Protein AF-A0A2E9MFB4-F1 (afdb_monomer_lite)

Foldseek 3Di:
DDADPVSPDDDDDDPLLVLLVVCVVVVHDLVVSLVVCCVVPVDDSVVSSVSSVVSVVVCVVVVVHD

Radius of gyration: 11.83 Å; chains: 1; bounding box: 34×22×21 Å

Sequence (66 aa):
MLYDESGACVHHLNGPAAIVWQVCLEGATAQQMVTRIRRAYDADEDRAQQDVERVVKQLGDEGAIR

Structure (mmCIF, N/CA/C/O backbone):
data_AF-A0A2E9MFB4-F1
#
_entry.id   AF-A0A2E9MFB4-F1
#
loop_
_atom_site.group_PDB
_atom_site.id
_atom_site.type_symbol
_atom_site.label_atom_id
_atom_site.label_alt_id
_atom_site.label_comp_id
_atom_site.label_asym_id
_atom_site.label_entity_id
_atom_site.label_seq_id
_atom_site.pdbx_PDB_ins_code
_atom_site.Cartn_x
_atom_site.Cartn_y
_atom_site.Cartn_z
_atom_site.occupancy
_atom_site.B_iso_or_equiv
_atom_site.auth_seq_id
_atom_site.auth_comp_id
_atom_site.auth_asym_id
_atom_site.auth_atom_id
_atom_site.pdbx_PDB_model_num
ATOM 1 N N . MET A 1 1 ? -5.045 -11.416 -5.855 1.00 60.69 1 MET A N 1
ATOM 2 C CA . MET A 1 1 ? -6.461 -11.095 -6.115 1.00 60.69 1 MET A CA 1
ATOM 3 C C . MET A 1 1 ? -7.152 -11.021 -4.771 1.00 60.69 1 MET A C 1
ATOM 5 O O . MET A 1 1 ? -6.987 -11.959 -3.999 1.00 60.69 1 MET A O 1
ATOM 9 N N . LEU A 1 2 ? -7.821 -9.907 -4.481 1.00 61.28 2 LEU A N 1
ATOM 10 C CA . LEU A 1 2 ? -8.683 -9.767 -3.305 1.00 61.28 2 LEU A CA 1
ATOM 11 C C . LEU A 1 2 ? -10.136 -9.894 -3.746 1.00 61.28 2 LEU A C 1
ATOM 13 O O . LEU A 1 2 ? -10.484 -9.385 -4.811 1.00 61.28 2 LEU A O 1
ATOM 17 N N . TYR A 1 3 ? -10.933 -10.575 -2.931 1.00 65.88 3 TYR A N 1
ATOM 18 C CA . TYR A 1 3 ? -12.377 -10.685 -3.091 1.00 65.88 3 TYR A CA 1
ATOM 19 C C . TYR A 1 3 ? -13.024 -9.845 -1.994 1.00 65.88 3 TYR A C 1
ATOM 21 O O . TYR A 1 3 ? -12.577 -9.906 -0.846 1.00 65.88 3 TYR A O 1
ATOM 29 N N . ASP A 1 4 ? -14.042 -9.064 -2.339 1.00 66.62 4 ASP A N 1
ATOM 30 C CA . ASP A 1 4 ? -14.908 -8.439 -1.342 1.00 66.62 4 ASP A CA 1
ATOM 31 C C . ASP A 1 4 ? -15.737 -9.507 -0.599 1.00 66.62 4 ASP A C 1
ATOM 33 O O . ASP A 1 4 ? -15.817 -10.663 -1.021 1.00 66.62 4 ASP A O 1
ATOM 37 N N . GLU A 1 5 ? -16.373 -9.141 0.518 1.00 62.41 5 GLU A N 1
ATOM 38 C CA . GLU A 1 5 ? -17.160 -10.083 1.339 1.00 62.41 5 GLU A CA 1
ATOM 39 C C . GLU A 1 5 ? -18.313 -10.747 0.564 1.00 62.41 5 GLU A C 1
ATOM 41 O O . GLU A 1 5 ? -18.773 -11.828 0.933 1.00 62.41 5 GLU A O 1
ATOM 46 N N . SER A 1 6 ? -18.764 -10.118 -0.525 1.00 67.50 6 SER A N 1
ATOM 47 C CA . SER A 1 6 ? -19.808 -10.642 -1.406 1.00 67.50 6 SER A CA 1
ATOM 48 C C . SER A 1 6 ? -19.281 -11.546 -2.533 1.00 67.50 6 SER A C 1
ATOM 50 O O . SER A 1 6 ? -20.068 -12.228 -3.191 1.00 67.50 6 SER A O 1
ATOM 52 N N . GLY A 1 7 ? -17.960 -11.580 -2.754 1.00 58.91 7 GLY A N 1
ATOM 53 C CA . GLY A 1 7 ? -17.310 -12.290 -3.857 1.00 58.91 7 GLY A CA 1
ATOM 54 C C . GLY A 1 7 ? -17.589 -11.701 -5.246 1.00 58.91 7 GLY A C 1
ATOM 55 O O . GLY A 1 7 ? -17.261 -12.338 -6.249 1.00 58.91 7 GLY A O 1
ATOM 56 N N . ALA A 1 8 ? -18.204 -10.520 -5.325 1.00 56.50 8 ALA A N 1
ATOM 57 C CA . ALA A 1 8 ? -18.624 -9.874 -6.564 1.00 56.50 8 ALA A CA 1
ATOM 58 C C . ALA A 1 8 ? -17.522 -9.011 -7.202 1.00 56.50 8 ALA A C 1
ATOM 60 O O . ALA A 1 8 ? -17.552 -8.796 -8.416 1.00 56.50 8 ALA A O 1
ATOM 61 N N . CYS A 1 9 ? -16.538 -8.553 -6.421 1.00 56.53 9 CYS A N 1
ATOM 62 C CA . CYS A 1 9 ? -15.444 -7.711 -6.902 1.00 56.53 9 CYS A CA 1
ATOM 63 C C . CYS A 1 9 ? -14.083 -8.391 -6.732 1.00 56.53 9 CYS A C 1
ATOM 65 O O . CYS A 1 9 ? -13.670 -8.739 -5.627 1.00 56.53 9 CYS A O 1
ATOM 67 N N . VAL A 1 10 ? -13.361 -8.543 -7.849 1.00 63.31 10 VAL A N 1
ATOM 68 C CA . VAL A 1 10 ? -11.978 -9.036 -7.872 1.00 63.31 10 VAL A CA 1
ATOM 69 C C . VAL A 1 10 ? -11.031 -7.860 -8.069 1.00 63.31 10 VAL A C 1
ATOM 71 O O . VAL A 1 10 ? -10.919 -7.318 -9.169 1.00 63.31 10 VAL A O 1
ATOM 74 N N . HIS A 1 11 ? -10.291 -7.503 -7.022 1.00 68.19 11 HIS A N 1
ATOM 75 C CA . HIS A 1 11 ? -9.268 -6.465 -7.107 1.00 68.19 11 HIS A CA 1
ATOM 76 C C . HIS A 1 11 ? -7.936 -7.101 -7.518 1.00 68.19 11 HIS A C 1
ATOM 78 O O . HIS A 1 11 ? -7.357 -7.947 -6.814 1.00 68.19 11 HIS A O 1
ATOM 84 N N . HIS A 1 12 ? -7.445 -6.715 -8.696 1.00 71.12 12 HIS A N 1
ATOM 85 C CA . HIS A 1 12 ? -6.137 -7.138 -9.178 1.00 71.12 12 HIS A CA 1
ATOM 86 C C . HIS A 1 12 ? -5.053 -6.230 -8.596 1.00 71.12 12 HIS A C 1
ATOM 88 O O . HIS A 1 12 ? -4.767 -5.152 -9.114 1.00 71.12 12 HIS A O 1
ATOM 94 N N . LEU A 1 13 ? -4.427 -6.691 -7.516 1.00 69.00 13 LEU A N 1
ATOM 95 C CA . LEU A 1 13 ? -3.263 -6.022 -6.954 1.00 69.00 13 LEU A CA 1
ATOM 96 C C . LEU A 1 13 ? -2.085 -6.161 -7.919 1.00 69.00 13 LEU A C 1
ATOM 98 O O . LEU A 1 13 ? -1.673 -7.270 -8.264 1.00 69.00 13 LEU A O 1
ATOM 102 N N . ASN A 1 14 ? -1.529 -5.026 -8.334 1.00 75.06 14 ASN A N 1
ATOM 103 C CA . ASN A 1 14 ? -0.195 -5.012 -8.915 1.00 75.06 14 ASN A CA 1
ATOM 104 C C . ASN A 1 14 ? 0.847 -5.334 -7.825 1.00 75.06 14 ASN A C 1
ATOM 106 O O . ASN A 1 14 ? 0.536 -5.397 -6.634 1.00 75.06 14 ASN A O 1
ATOM 110 N N . GLY A 1 15 ? 2.090 -5.562 -8.240 1.00 77.69 15 GLY A N 1
ATOM 111 C CA . GLY A 1 15 ? 3.169 -5.966 -7.341 1.00 77.69 15 GLY A CA 1
ATOM 112 C C . GLY A 1 15 ? 3.317 -5.100 -6.072 1.00 77.69 15 GLY A C 1
ATOM 113 O O . GLY A 1 15 ? 3.233 -5.640 -4.967 1.00 77.69 15 GLY A O 1
ATOM 114 N N . PRO A 1 16 ? 3.444 -3.765 -6.193 1.00 78.44 16 PRO A N 1
ATOM 115 C CA . PRO A 1 16 ? 3.479 -2.864 -5.040 1.00 78.44 16 PRO A CA 1
ATOM 116 C C . PRO A 1 16 ? 2.227 -2.946 -4.159 1.00 78.44 16 PRO A C 1
ATOM 118 O O . PRO A 1 16 ? 2.346 -2.980 -2.935 1.00 78.44 16 PRO A O 1
ATOM 121 N N . ALA A 1 17 ? 1.034 -3.052 -4.751 1.00 78.75 17 ALA A N 1
ATOM 122 C CA . ALA A 1 17 ? -0.208 -3.128 -3.988 1.00 78.75 17 ALA A CA 1
ATOM 123 C C . ALA A 1 17 ? -0.339 -4.427 -3.174 1.00 78.75 17 ALA A C 1
ATOM 125 O O . ALA A 1 17 ? -0.889 -4.413 -2.073 1.00 78.75 17 ALA A O 1
ATOM 126 N N . ALA A 1 18 ? 0.226 -5.535 -3.663 1.00 83.12 18 ALA A N 1
ATOM 127 C CA . ALA A 1 18 ? 0.317 -6.780 -2.901 1.00 83.12 18 ALA A CA 1
ATOM 128 C C . ALA A 1 18 ? 1.221 -6.637 -1.666 1.00 83.12 18 ALA A C 1
ATOM 130 O O . ALA A 1 18 ? 0.880 -7.149 -0.600 1.00 83.12 18 ALA A O 1
ATOM 131 N N . ILE A 1 19 ? 2.333 -5.903 -1.787 1.00 82.31 19 ILE A N 1
ATOM 132 C CA . ILE A 1 19 ? 3.220 -5.617 -0.653 1.00 82.31 19 ILE A CA 1
ATOM 133 C C . ILE A 1 19 ? 2.494 -4.752 0.376 1.00 82.31 19 ILE A C 1
ATOM 135 O O . ILE A 1 19 ? 2.484 -5.114 1.550 1.00 82.31 19 ILE A O 1
ATOM 139 N N . VAL A 1 20 ? 1.857 -3.651 -0.045 1.00 82.75 20 VAL A N 1
ATOM 140 C CA . VAL A 1 20 ? 1.090 -2.778 0.866 1.00 82.75 20 VAL A CA 1
ATOM 141 C C . VAL A 1 20 ? 0.039 -3.582 1.628 1.00 82.75 20 VAL A C 1
ATOM 143 O O . VAL A 1 20 ? -0.003 -3.511 2.853 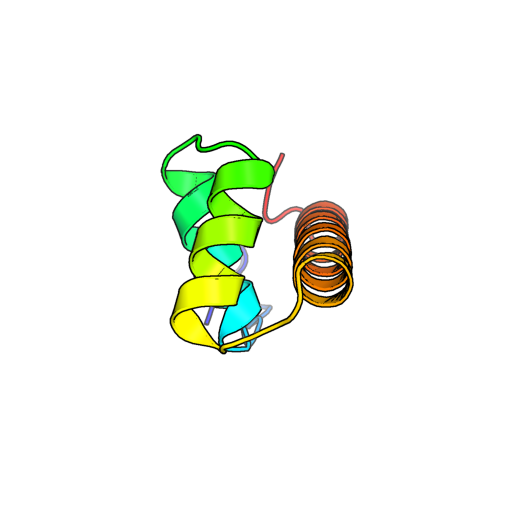1.00 82.75 20 VAL A O 1
ATOM 146 N N . TRP A 1 21 ? -0.732 -4.417 0.927 1.00 82.44 21 TRP A N 1
ATOM 147 C CA . TRP A 1 21 ? -1.735 -5.284 1.543 1.00 82.44 21 TRP A CA 1
ATOM 148 C C . TRP A 1 21 ? -1.148 -6.207 2.622 1.00 82.44 21 TRP A C 1
ATOM 150 O O . TRP A 1 21 ? -1.664 -6.270 3.736 1.00 82.44 21 TRP A O 1
ATOM 160 N N . GLN A 1 22 ? -0.040 -6.896 2.327 1.00 81.94 22 GLN A N 1
ATOM 161 C CA . GLN A 1 22 ? 0.622 -7.768 3.304 1.00 81.94 22 GLN A CA 1
ATOM 162 C C . GLN A 1 22 ? 1.109 -6.996 4.532 1.00 81.94 22 GLN A C 1
ATOM 164 O O . GLN A 1 22 ? 0.952 -7.458 5.658 1.00 81.94 22 GLN A O 1
ATOM 169 N N . VAL A 1 23 ? 1.670 -5.803 4.330 1.00 80.94 23 VAL A N 1
ATOM 170 C CA . VAL A 1 23 ? 2.182 -4.983 5.432 1.00 80.94 23 VAL A CA 1
ATOM 171 C C . VAL A 1 23 ? 1.045 -4.457 6.316 1.00 80.94 23 VAL A C 1
ATOM 173 O O . VAL A 1 23 ? 1.205 -4.408 7.535 1.00 80.94 23 VAL A O 1
ATOM 176 N N . CYS A 1 24 ? -0.107 -4.112 5.730 1.00 80.69 24 CYS A N 1
ATOM 177 C CA . CYS A 1 24 ? -1.305 -3.737 6.484 1.00 80.69 24 CYS A CA 1
ATOM 178 C C . CYS A 1 24 ? -1.766 -4.872 7.414 1.00 80.69 24 CYS A C 1
ATOM 180 O O . CYS A 1 24 ? -2.076 -4.613 8.574 1.00 80.69 24 CYS A O 1
ATOM 182 N N . LEU A 1 25 ? -1.750 -6.126 6.945 1.00 80.38 25 LEU A N 1
ATOM 183 C CA . LEU A 1 25 ? -2.113 -7.293 7.764 1.00 80.38 25 LEU A CA 1
ATOM 184 C C . LEU A 1 25 ? -1.135 -7.544 8.923 1.00 80.38 25 LEU A C 1
ATOM 186 O O . LEU A 1 25 ? -1.533 -8.050 9.968 1.00 80.38 25 LEU A O 1
ATOM 190 N N . GLU A 1 26 ? 0.136 -7.183 8.751 1.00 83.38 26 GLU A N 1
ATOM 191 C CA . GLU A 1 26 ? 1.170 -7.291 9.787 1.00 83.38 26 GLU A CA 1
ATOM 192 C C . GLU A 1 26 ? 1.124 -6.141 10.814 1.00 83.38 26 GLU A C 1
ATOM 194 O O . GLU A 1 26 ? 1.895 -6.152 11.774 1.00 83.38 26 GLU A O 1
ATOM 199 N N . GLY A 1 27 ? 0.249 -5.140 10.629 1.00 80.12 27 GLY A N 1
ATOM 200 C CA . GLY A 1 27 ? 0.174 -3.954 11.492 1.00 80.12 27 GLY A CA 1
ATOM 201 C C . GLY A 1 27 ? 1.399 -3.039 11.388 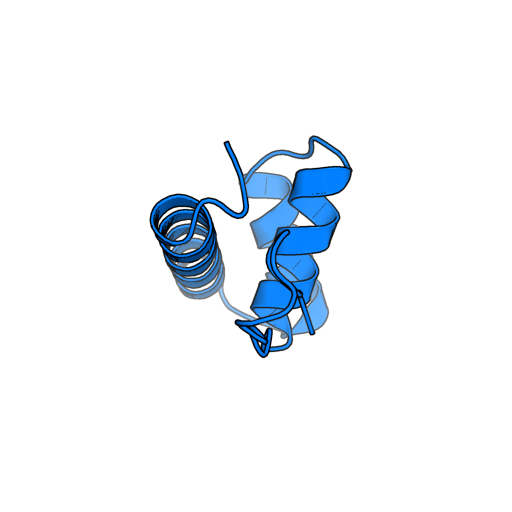1.00 80.12 27 GLY A C 1
ATOM 202 O O . GLY A 1 27 ? 1.710 -2.298 12.321 1.00 80.12 27 GLY A O 1
ATOM 203 N N . ALA A 1 28 ? 2.132 -3.116 10.278 1.00 82.50 28 ALA A N 1
ATOM 204 C CA . ALA A 1 28 ? 3.362 -2.366 10.076 1.00 82.50 28 ALA A CA 1
ATOM 205 C C . ALA A 1 28 ? 3.098 -0.934 9.573 1.00 82.50 28 ALA A C 1
ATOM 207 O O . ALA A 1 28 ? 2.040 -0.606 9.03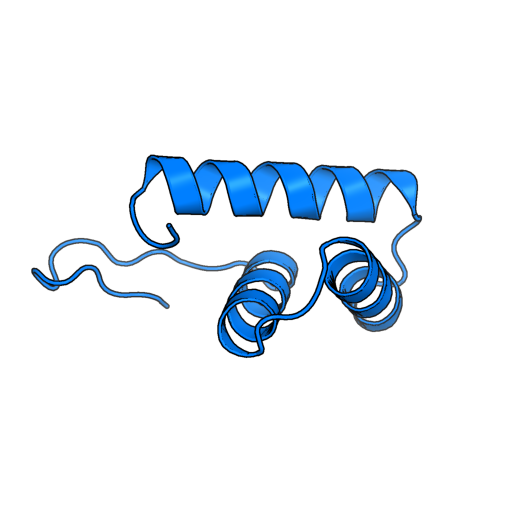7 1.00 82.50 28 ALA A O 1
ATOM 208 N N 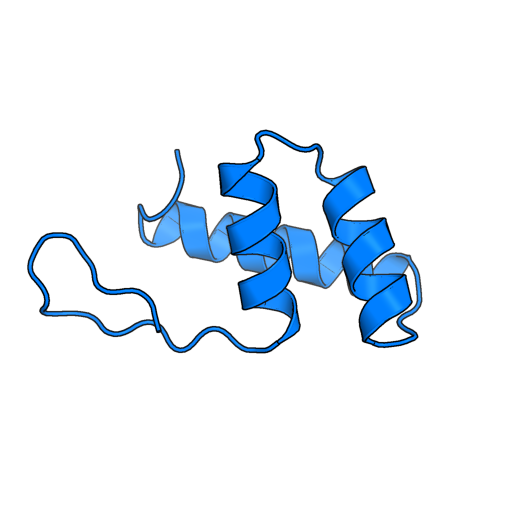. THR A 1 29 ? 4.075 -0.049 9.772 1.00 86.19 29 THR A N 1
ATOM 209 C CA . THR A 1 29 ? 3.947 1.383 9.475 1.00 86.19 29 THR A CA 1
ATOM 210 C C . THR A 1 29 ? 4.138 1.684 7.987 1.00 86.19 29 THR A C 1
ATOM 212 O O . THR A 1 29 ? 4.799 0.939 7.259 1.00 86.19 29 THR A O 1
ATOM 215 N N . ALA A 1 30 ? 3.641 2.841 7.537 1.00 84.81 30 ALA A N 1
ATOM 216 C CA . ALA A 1 30 ? 3.840 3.319 6.165 1.00 84.81 30 ALA A CA 1
ATOM 217 C C . ALA A 1 30 ? 5.328 3.350 5.755 1.00 84.81 30 ALA A C 1
ATOM 219 O O . ALA A 1 30 ? 5.684 2.960 4.646 1.00 84.81 30 ALA A O 1
ATOM 220 N N . GLN A 1 31 ? 6.233 3.707 6.671 1.00 86.25 31 GLN A N 1
ATOM 221 C CA . GLN A 1 31 ? 7.675 3.727 6.397 1.00 86.25 31 GLN A CA 1
ATOM 222 C C . GLN A 1 31 ? 8.248 2.321 6.132 1.00 86.25 31 GLN A C 1
ATOM 224 O O . GLN A 1 31 ? 9.151 2.144 5.306 1.00 86.25 31 GLN A O 1
ATOM 229 N N . GLN A 1 32 ? 7.705 1.295 6.792 1.00 87.81 32 GLN A N 1
ATOM 230 C CA . GLN A 1 32 ? 8.071 -0.097 6.533 1.00 87.81 32 GLN A CA 1
ATOM 231 C C . GLN A 1 32 ? 7.541 -0.571 5.169 1.00 87.81 32 GLN A C 1
ATOM 233 O O . GLN A 1 32 ? 8.249 -1.301 4.471 1.00 87.81 32 GLN A O 1
ATOM 238 N N . MET A 1 33 ? 6.354 -0.107 4.749 1.00 88.31 33 MET A N 1
ATOM 239 C CA . MET A 1 33 ? 5.806 -0.356 3.404 1.00 88.31 33 MET A CA 1
ATOM 240 C C . MET A 1 33 ? 6.718 0.218 2.320 1.00 88.31 33 MET A C 1
ATOM 242 O O . MET A 1 33 ? 7.144 -0.511 1.423 1.00 88.31 33 MET A O 1
ATOM 246 N N . VAL A 1 34 ? 7.086 1.497 2.453 1.00 90.38 34 VAL A N 1
ATOM 247 C CA . VAL A 1 34 ? 7.984 2.201 1.525 1.00 90.38 34 VAL A CA 1
ATOM 248 C C . VAL A 1 34 ? 9.322 1.473 1.422 1.00 90.38 34 VAL A C 1
ATOM 250 O O . VAL A 1 34 ? 9.778 1.158 0.325 1.00 90.38 34 VAL A O 1
ATOM 253 N N . THR A 1 35 ? 9.921 1.100 2.556 1.00 89.44 35 THR A N 1
ATOM 254 C CA . THR A 1 35 ? 11.197 0.364 2.576 1.00 89.44 35 THR A CA 1
ATOM 255 C C . THR A 1 35 ? 11.113 -0.966 1.820 1.00 89.44 35 THR A C 1
ATOM 257 O O . THR A 1 35 ? 12.042 -1.327 1.094 1.00 89.44 35 THR A O 1
ATOM 260 N N . ARG A 1 36 ? 10.007 -1.708 1.962 1.00 88.06 36 ARG A N 1
ATOM 261 C CA . ARG A 1 36 ? 9.804 -2.988 1.265 1.00 88.06 36 ARG A CA 1
ATOM 262 C C . ARG A 1 36 ? 9.594 -2.801 -0.237 1.00 88.06 36 ARG A C 1
ATOM 264 O O . ARG A 1 36 ? 10.185 -3.551 -1.007 1.00 88.06 36 ARG A O 1
ATOM 271 N N . ILE A 1 37 ? 8.836 -1.788 -0.656 1.00 87.38 37 ILE A N 1
ATOM 272 C CA . ILE A 1 37 ? 8.634 -1.470 -2.080 1.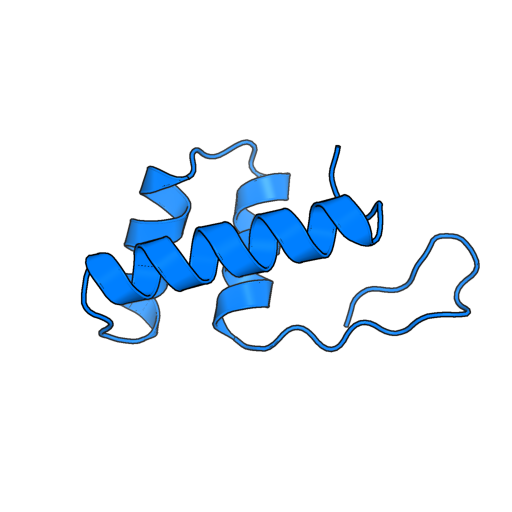00 87.38 37 ILE A CA 1
ATOM 273 C C . ILE A 1 37 ? 9.946 -1.057 -2.740 1.00 87.38 37 ILE A C 1
ATOM 275 O O . ILE A 1 37 ? 10.287 -1.594 -3.792 1.00 87.38 37 ILE A O 1
ATOM 279 N N . ARG A 1 38 ? 10.729 -0.186 -2.096 1.00 91.88 38 ARG A N 1
ATOM 280 C CA . ARG A 1 38 ? 12.048 0.215 -2.603 1.00 91.88 38 ARG A CA 1
ATOM 281 C C . ARG A 1 38 ? 12.966 -0.986 -2.800 1.00 91.88 38 ARG A C 1
ATOM 283 O O . ARG A 1 38 ? 13.593 -1.105 -3.841 1.00 91.88 38 ARG A O 1
ATOM 290 N N . ARG A 1 39 ? 13.006 -1.915 -1.837 1.00 87.62 39 ARG A N 1
ATOM 291 C CA . ARG A 1 39 ? 13.818 -3.139 -1.951 1.00 87.62 39 ARG A CA 1
ATOM 292 C C . ARG A 1 39 ? 13.328 -4.097 -3.035 1.00 87.62 39 ARG A C 1
ATOM 294 O O . ARG A 1 39 ? 14.151 -4.762 -3.651 1.00 87.62 39 ARG A O 1
ATOM 301 N N . ALA A 1 40 ? 12.018 -4.208 -3.233 1.00 86.12 40 ALA A N 1
ATOM 302 C CA . ALA A 1 40 ? 11.439 -5.148 -4.190 1.00 86.12 40 ALA A CA 1
ATOM 303 C C . ALA A 1 40 ? 11.498 -4.647 -5.641 1.00 86.12 40 ALA A C 1
ATOM 305 O O . ALA A 1 40 ? 11.610 -5.460 -6.555 1.00 86.12 40 ALA A O 1
ATOM 306 N N . TYR A 1 41 ? 11.419 -3.329 -5.847 1.00 83.31 41 TYR A N 1
ATOM 307 C CA . TYR A 1 41 ? 11.274 -2.715 -7.172 1.00 83.31 41 TYR A CA 1
ATOM 308 C C . TYR A 1 41 ? 12.403 -1.751 -7.551 1.00 83.31 41 TYR A C 1
ATOM 310 O O . TYR A 1 41 ? 12.316 -1.132 -8.606 1.00 83.31 41 TYR A O 1
ATOM 318 N N . ASP A 1 42 ? 13.434 -1.611 -6.711 1.00 86.12 42 ASP A N 1
ATOM 319 C CA . ASP A 1 42 ? 14.524 -0.632 -6.872 1.00 86.12 42 ASP A CA 1
ATOM 320 C C . ASP A 1 42 ? 14.003 0.797 -7.131 1.00 86.12 42 ASP A C 1
ATOM 322 O O . ASP A 1 42 ? 14.515 1.560 -7.949 1.00 86.12 42 ASP A O 1
ATOM 326 N N . ALA A 1 43 ? 12.901 1.140 -6.457 1.00 85.81 43 ALA A N 1
ATOM 327 C CA . ALA A 1 43 ? 12.240 2.430 -6.595 1.00 85.81 43 ALA A CA 1
ATOM 328 C C . ALA A 1 43 ? 12.919 3.505 -5.730 1.00 85.81 43 ALA A C 1
ATOM 330 O O . ALA A 1 43 ? 13.418 3.233 -4.629 1.00 85.81 43 ALA A O 1
ATOM 331 N N . ASP A 1 44 ? 12.880 4.752 -6.200 1.00 91.12 44 ASP A N 1
ATOM 332 C CA . ASP A 1 44 ? 13.231 5.904 -5.377 1.00 91.12 44 ASP A CA 1
ATOM 333 C C . ASP A 1 44 ? 12.199 6.124 -4.258 1.00 91.12 44 ASP A C 1
ATOM 335 O O . ASP A 1 44 ? 11.077 5.611 -4.290 1.00 91.12 44 ASP A O 1
ATOM 339 N N . GLU A 1 45 ? 12.620 6.842 -3.219 1.00 88.31 45 GLU A N 1
ATOM 340 C CA . GLU A 1 45 ? 11.826 7.016 -2.003 1.00 88.31 45 GLU A CA 1
ATOM 341 C C . GLU A 1 45 ? 10.523 7.764 -2.256 1.00 88.31 45 GLU A C 1
ATOM 343 O O . GLU A 1 45 ? 9.473 7.306 -1.811 1.00 88.31 45 GLU A O 1
ATOM 348 N N . ASP A 1 46 ? 10.584 8.843 -3.033 1.00 89.69 46 ASP A N 1
ATOM 349 C CA . ASP A 1 46 ? 9.433 9.695 -3.315 1.00 89.69 46 ASP A CA 1
ATOM 350 C C . ASP A 1 46 ? 8.381 8.947 -4.140 1.00 89.69 46 ASP A C 1
ATOM 352 O O . ASP A 1 46 ? 7.189 9.006 -3.829 1.00 89.69 46 ASP A O 1
ATOM 356 N N . ARG A 1 47 ? 8.796 8.174 -5.153 1.00 86.81 47 ARG A N 1
ATOM 357 C CA . ARG A 1 47 ? 7.869 7.326 -5.917 1.00 86.81 47 ARG A CA 1
ATOM 358 C C . ARG A 1 47 ? 7.276 6.207 -5.075 1.00 86.81 47 ARG A C 1
ATOM 360 O O . ARG A 1 47 ? 6.079 5.954 -5.168 1.00 86.81 47 ARG A O 1
ATOM 367 N N . ALA A 1 48 ? 8.081 5.547 -4.245 1.00 87.75 48 ALA A N 1
ATOM 368 C CA . ALA A 1 48 ? 7.585 4.489 -3.370 1.00 87.75 48 ALA A CA 1
ATOM 369 C C . ALA A 1 48 ? 6.585 5.033 -2.334 1.00 87.75 48 ALA A C 1
ATOM 371 O O . ALA A 1 48 ? 5.567 4.395 -2.076 1.00 87.75 48 ALA A O 1
ATOM 372 N N . GLN A 1 49 ? 6.843 6.221 -1.783 1.00 91.06 49 GLN A N 1
ATOM 373 C CA . GLN A 1 49 ? 5.938 6.943 -0.888 1.00 91.06 49 GLN A CA 1
ATOM 374 C C . GLN A 1 49 ? 4.600 7.242 -1.581 1.00 91.06 49 GLN A C 1
ATOM 376 O O . GLN A 1 49 ? 3.545 6.872 -1.066 1.00 91.06 49 GLN A O 1
ATOM 381 N N . GLN A 1 50 ? 4.639 7.833 -2.779 1.00 88.56 50 GLN A N 1
ATOM 382 C CA . GLN A 1 50 ? 3.440 8.142 -3.564 1.00 88.56 50 GLN A CA 1
ATOM 383 C C . GLN A 1 50 ? 2.631 6.888 -3.912 1.00 88.56 50 GLN A C 1
ATOM 385 O O . GLN A 1 50 ? 1.399 6.904 -3.862 1.00 88.56 50 GLN A O 1
ATOM 390 N N . ASP A 1 51 ? 3.309 5.789 -4.241 1.00 86.56 51 ASP A N 1
ATOM 391 C CA . ASP A 1 51 ? 2.655 4.516 -4.527 1.00 86.56 51 ASP A CA 1
ATOM 392 C C . ASP A 1 51 ? 1.976 3.926 -3.291 1.00 86.56 51 ASP A C 1
ATOM 394 O O . ASP A 1 51 ? 0.830 3.485 -3.389 1.00 86.56 51 ASP A O 1
ATOM 398 N N . VAL A 1 52 ? 2.630 3.967 -2.126 1.00 88.69 52 VAL A N 1
ATOM 399 C CA . VAL A 1 52 ? 2.021 3.533 -0.860 1.00 88.69 52 VAL A CA 1
ATOM 400 C C . VAL A 1 52 ? 0.784 4.363 -0.547 1.00 88.69 52 VAL A C 1
ATOM 402 O O . VAL A 1 52 ? -0.278 3.796 -0.308 1.00 88.69 52 VAL A O 1
ATOM 405 N N . GLU A 1 53 ? 0.887 5.690 -0.588 1.00 90.00 53 GLU A N 1
ATOM 406 C CA . GLU A 1 53 ? -0.226 6.591 -0.273 1.00 90.00 53 GLU A CA 1
ATOM 407 C C . GLU A 1 53 ? -1.414 6.378 -1.213 1.00 90.00 53 GLU A C 1
ATOM 409 O O . GLU A 1 53 ? -2.561 6.288 -0.769 1.00 90.00 53 GLU A O 1
ATOM 414 N N . ARG A 1 54 ? -1.144 6.229 -2.514 1.00 87.88 54 ARG A N 1
ATOM 415 C CA . ARG A 1 54 ? -2.169 5.957 -3.523 1.00 87.88 54 ARG A CA 1
ATOM 416 C C . ARG A 1 54 ? -2.868 4.623 -3.282 1.00 87.88 54 ARG A C 1
ATOM 418 O O . ARG A 1 54 ? -4.093 4.575 -3.345 1.00 87.88 54 ARG A O 1
ATOM 425 N N . VAL A 1 55 ? -2.112 3.559 -3.010 1.00 87.06 55 VAL A N 1
ATOM 426 C CA . VAL A 1 55 ? -2.684 2.227 -2.771 1.00 87.06 55 VAL A CA 1
ATOM 427 C C . VAL A 1 55 ? -3.471 2.195 -1.465 1.00 87.06 55 VAL A C 1
ATOM 429 O O . VAL A 1 55 ? -4.586 1.688 -1.457 1.00 87.06 55 VAL A O 1
ATOM 432 N N . VAL A 1 56 ? -2.935 2.750 -0.375 1.00 86.00 56 VAL A N 1
ATOM 433 C CA . VAL A 1 56 ? -3.637 2.811 0.918 1.00 86.00 56 VAL A CA 1
ATOM 434 C C . VAL A 1 56 ? -4.944 3.582 0.775 1.00 86.00 56 VAL A C 1
ATOM 436 O O . VAL A 1 56 ? -5.983 3.114 1.233 1.00 86.00 56 VAL A O 1
ATOM 439 N N . LYS A 1 57 ? -4.921 4.726 0.082 1.00 86.38 57 LYS A N 1
ATOM 440 C CA . LYS A 1 57 ? -6.136 5.490 -0.196 1.00 86.38 57 LYS A CA 1
ATOM 441 C C . LYS A 1 57 ? -7.143 4.670 -0.999 1.00 86.38 57 LYS A C 1
ATOM 443 O O . LYS A 1 57 ? -8.298 4.596 -0.604 1.00 86.38 57 LYS A O 1
ATOM 448 N N . GLN A 1 58 ? -6.706 4.030 -2.082 1.00 84.56 58 GLN A N 1
ATOM 449 C CA . GLN A 1 58 ? -7.589 3.218 -2.916 1.00 84.56 58 GLN A CA 1
ATOM 450 C C . GLN A 1 58 ? -8.212 2.054 -2.129 1.00 84.56 58 GLN A C 1
ATOM 452 O O . GLN A 1 58 ? -9.417 1.845 -2.205 1.00 84.56 58 GLN A O 1
ATOM 457 N N . LEU A 1 59 ? -7.417 1.331 -1.336 1.00 81.69 59 LEU A N 1
ATOM 458 C CA . LEU A 1 59 ? -7.912 0.239 -0.495 1.00 81.69 59 LEU A CA 1
ATOM 459 C C . LEU A 1 59 ? -8.887 0.736 0.583 1.00 81.69 59 LEU A C 1
ATOM 461 O O . LEU A 1 59 ? -9.830 0.025 0.922 1.00 81.69 59 LEU A O 1
ATOM 465 N N . GLY A 1 60 ? -8.674 1.942 1.117 1.00 82.31 60 GLY A N 1
ATOM 466 C CA . GLY A 1 60 ? -9.598 2.587 2.051 1.00 82.31 60 GLY A CA 1
ATOM 467 C C . GLY A 1 60 ? -10.914 3.000 1.385 1.00 82.31 60 GLY A C 1
ATOM 468 O O . GLY A 1 60 ? -11.982 2.710 1.920 1.00 82.31 60 GLY A O 1
ATOM 469 N N . ASP A 1 61 ? -10.851 3.608 0.197 1.00 82.81 61 ASP A N 1
ATOM 470 C CA . ASP A 1 61 ? -12.026 4.003 -0.596 1.00 82.81 61 ASP A CA 1
ATOM 471 C C . ASP A 1 61 ? -12.868 2.776 -1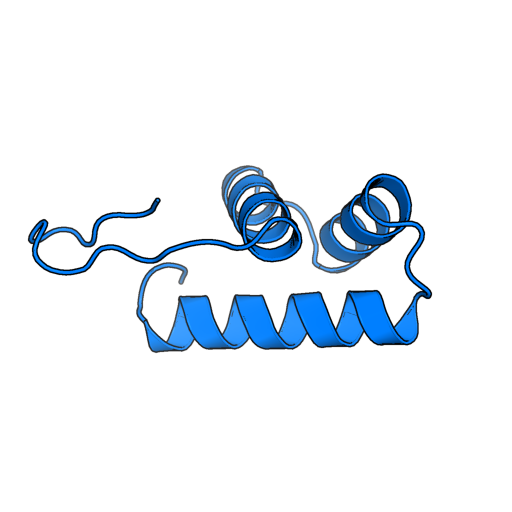.006 1.00 82.81 61 ASP A C 1
ATOM 473 O O . ASP A 1 61 ? -14.095 2.844 -1.062 1.00 82.81 61 ASP A O 1
ATOM 477 N N . GLU A 1 62 ? -12.215 1.635 -1.245 1.00 80.56 62 GLU A N 1
ATOM 478 C CA . GLU A 1 62 ? -12.846 0.345 -1.554 1.00 80.56 62 GLU A CA 1
ATOM 479 C C . GLU A 1 62 ? -13.332 -0.411 -0.296 1.00 80.56 62 GLU A C 1
ATOM 481 O O . GLU A 1 62 ? -13.968 -1.457 -0.412 1.00 80.56 62 GLU A O 1
ATOM 486 N N . GLY A 1 63 ? -13.059 0.100 0.911 1.00 76.75 63 GLY A N 1
ATOM 487 C CA . GLY A 1 63 ? -13.459 -0.519 2.180 1.00 76.75 63 GLY A CA 1
ATOM 488 C C . GLY A 1 63 ? -12.677 -1.785 2.551 1.00 76.75 63 GLY A C 1
ATOM 489 O O . GLY A 1 63 ? -13.083 -2.512 3.456 1.00 76.75 63 GLY A O 1
ATOM 490 N N . ALA A 1 64 ? -11.560 -2.054 1.871 1.00 72.12 64 ALA A N 1
ATOM 491 C CA . ALA A 1 64 ? -10.733 -3.242 2.076 1.00 72.12 64 ALA A CA 1
ATOM 492 C C . ALA A 1 64 ? -9.820 -3.137 3.313 1.00 72.12 64 ALA A C 1
ATOM 494 O O . ALA A 1 64 ? -9.393 -4.157 3.853 1.00 72.12 64 ALA A O 1
ATOM 495 N N . ILE A 1 65 ? -9.518 -1.916 3.765 1.00 72.62 65 ILE A N 1
ATOM 496 C CA . ILE A 1 65 ? -8.781 -1.624 5.004 1.00 72.62 65 ILE A CA 1
ATOM 497 C C . ILE A 1 65 ? -9.498 -0.512 5.782 1.00 72.62 65 ILE A C 1
ATOM 499 O O . ILE A 1 65 ? -10.185 0.316 5.183 1.00 72.62 65 ILE A O 1
ATOM 503 N N . ARG A 1 66 ? -9.361 -0.507 7.113 1.00 60.81 66 ARG A N 1
ATOM 504 C CA . ARG A 1 66 ? -10.039 0.422 8.030 1.00 60.81 66 ARG A CA 1
ATOM 505 C C . ARG A 1 66 ? -9.053 1.185 8.897 1.00 60.81 66 ARG A C 1
ATOM 507 O O . ARG A 1 66 ? -8.064 0.553 9.328 1.00 60.81 66 ARG A O 1
#

Secondary structure (DSSP, 8-state):
-EE-TTS--EE---HHHHHHHHHHHTT--HHHHHHHHHHHH---HHHHHHHHHHHHHHHHHTTS--

pLDDT: mean 79.97, std 9.7, range [56.5, 91.88]